Protein AF-A0A137PC01-F1 (afdb_monomer)

Radius of gyration: 13.57 Å; Cα contacts (8 Å, |Δi|>4): 40; chains: 1; bounding box: 44×25×30 Å

Mean predicted aligned error: 7.29 Å

Structure (mmCIF, N/CA/C/O backbone):
data_AF-A0A137PC01-F1
#
_entry.id   AF-A0A137PC01-F1
#
loop_
_atom_site.group_PDB
_atom_site.id
_atom_site.type_symbol
_atom_site.label_atom_id
_atom_site.label_alt_id
_atom_site.label_comp_id
_atom_site.label_asym_id
_atom_site.label_entity_id
_atom_site.label_seq_id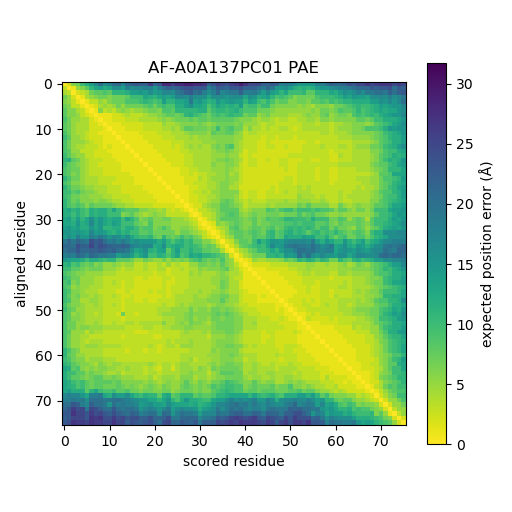
_atom_site.pdbx_PDB_ins_code
_atom_site.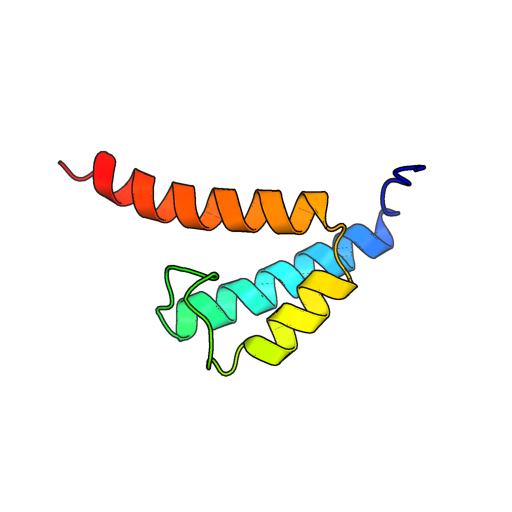Cartn_x
_atom_site.Cartn_y
_atom_site.Cartn_z
_atom_site.occupancy
_atom_site.B_iso_or_equiv
_atom_site.auth_seq_id
_atom_site.auth_comp_id
_atom_site.auth_asym_id
_atom_site.auth_atom_id
_atom_site.pdbx_PDB_model_num
ATOM 1 N N . MET A 1 1 ? 21.412 11.777 -3.267 1.00 42.34 1 MET A N 1
ATOM 2 C CA . MET A 1 1 ? 20.700 10.480 -3.288 1.00 42.34 1 MET A CA 1
ATOM 3 C C . MET A 1 1 ? 19.956 10.389 -4.610 1.00 42.34 1 MET A C 1
ATOM 5 O O . MET A 1 1 ? 19.121 11.242 -4.876 1.00 42.34 1 MET A O 1
ATOM 9 N N . THR A 1 2 ? 20.323 9.458 -5.486 1.00 60.56 2 THR A N 1
ATOM 10 C CA . THR A 1 2 ? 19.723 9.323 -6.822 1.00 60.56 2 THR A CA 1
ATOM 11 C C . THR A 1 2 ? 18.438 8.508 -6.727 1.00 60.56 2 THR A C 1
ATOM 13 O O . THR A 1 2 ? 18.487 7.313 -6.452 1.00 60.56 2 THR A O 1
ATOM 16 N N . PHE A 1 3 ? 17.287 9.146 -6.936 1.00 66.81 3 PHE A N 1
ATOM 17 C CA . PHE A 1 3 ? 16.016 8.445 -7.106 1.00 66.81 3 PHE A CA 1
ATOM 18 C C . PHE A 1 3 ? 15.994 7.827 -8.506 1.00 66.81 3 PHE A C 1
ATOM 20 O O . PHE A 1 3 ? 15.684 8.496 -9.490 1.00 66.81 3 PHE A O 1
ATOM 27 N N . THR A 1 4 ? 16.385 6.562 -8.611 1.00 73.00 4 THR A N 1
ATOM 28 C CA . THR A 1 4 ? 16.237 5.796 -9.846 1.00 73.00 4 THR A CA 1
ATOM 29 C C . THR A 1 4 ? 14.791 5.321 -9.957 1.00 73.00 4 THR A C 1
ATOM 31 O O . THR A 1 4 ? 14.336 4.545 -9.112 1.00 73.00 4 THR A O 1
ATOM 34 N N . PRO A 1 5 ? 14.035 5.771 -10.972 1.00 75.12 5 PRO A N 1
ATOM 35 C CA . PRO A 1 5 ? 12.675 5.299 -11.161 1.00 75.12 5 PRO A CA 1
ATOM 36 C C . PRO A 1 5 ? 12.691 3.792 -11.470 1.00 75.12 5 PRO A C 1
ATOM 38 O O . PRO A 1 5 ? 13.487 3.353 -12.306 1.00 75.12 5 PRO A O 1
ATOM 41 N N . PRO A 1 6 ? 11.806 2.993 -10.845 1.00 82.12 6 PRO A N 1
ATOM 42 C CA . PRO A 1 6 ? 11.746 1.557 -11.090 1.00 82.12 6 PRO A CA 1
ATOM 43 C C . PRO A 1 6 ? 11.402 1.268 -12.555 1.00 82.12 6 PRO A C 1
ATOM 45 O O . PRO A 1 6 ? 10.553 1.936 -13.174 1.00 82.12 6 PRO A O 1
ATOM 48 N N . LYS A 1 7 ? 12.033 0.229 -13.106 1.00 87.38 7 LYS A N 1
ATOM 49 C CA . LYS A 1 7 ? 11.771 -0.294 -14.450 1.00 87.38 7 LYS A CA 1
ATOM 50 C C . LYS A 1 7 ? 10.321 -0.774 -14.554 1.00 87.38 7 LYS A C 1
ATOM 52 O O . LYS A 1 7 ? 9.667 -1.101 -13.566 1.00 87.38 7 LYS A O 1
ATOM 57 N N . ARG A 1 8 ? 9.794 -0.869 -15.782 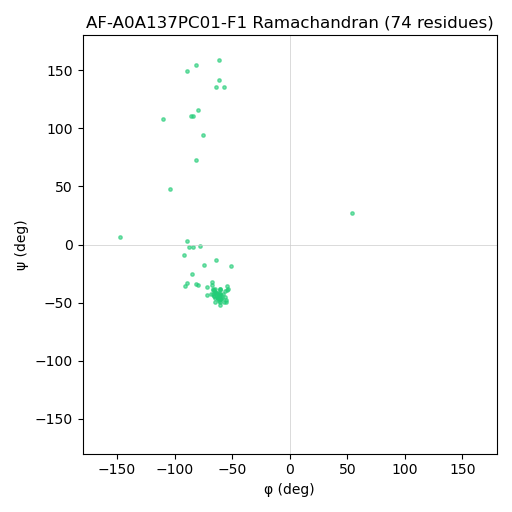1.00 86.25 8 ARG A N 1
ATOM 58 C CA . ARG A 1 8 ? 8.412 -1.343 -16.021 1.00 86.25 8 ARG A CA 1
ATOM 59 C C . ARG A 1 8 ? 8.121 -2.704 -15.377 1.00 86.25 8 ARG A C 1
ATOM 61 O O . ARG A 1 8 ? 7.012 -2.898 -14.892 1.00 86.25 8 ARG A O 1
ATOM 68 N N . SER A 1 9 ? 9.081 -3.626 -15.395 1.00 88.44 9 SER A N 1
ATOM 69 C CA . SER A 1 9 ? 8.963 -4.948 -14.769 1.00 88.44 9 SER A CA 1
ATOM 70 C C . SER A 1 9 ? 8.843 -4.846 -13.248 1.00 88.44 9 SER A C 1
ATOM 72 O O . SER A 1 9 ? 7.900 -5.384 -12.680 1.00 88.44 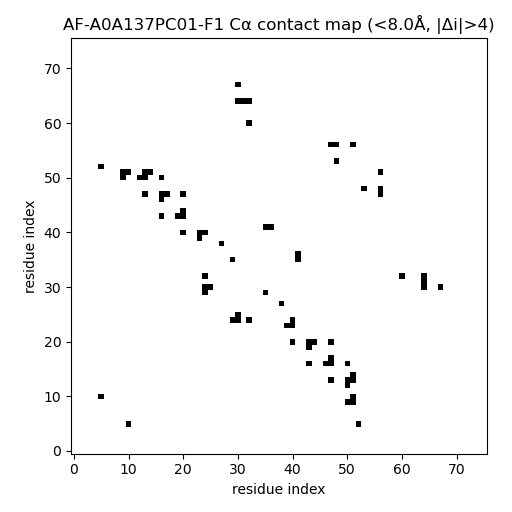9 SER A O 1
ATOM 74 N N . GLU A 1 10 ? 9.721 -4.080 -12.603 1.00 87.00 10 GLU A N 1
ATOM 75 C CA . GLU A 1 10 ? 9.714 -3.849 -11.150 1.00 87.00 10 GLU A CA 1
ATOM 76 C C . GLU A 1 10 ? 8.408 -3.194 -10.689 1.00 87.00 10 GLU A C 1
ATOM 78 O O . GLU A 1 10 ? 7.826 -3.594 -9.683 1.00 87.00 10 GLU A O 1
ATOM 83 N N . ARG A 1 11 ? 7.868 -2.257 -11.481 1.00 88.25 11 ARG A N 1
ATOM 84 C CA . ARG A 1 11 ? 6.553 -1.656 -11.214 1.00 88.25 11 ARG A CA 1
ATOM 85 C C . ARG A 1 11 ? 5.419 -2.677 -11.210 1.00 88.25 11 ARG A C 1
ATOM 87 O O . ARG A 1 11 ? 4.557 -2.600 -10.340 1.00 88.25 11 ARG A O 1
ATOM 94 N N . LYS A 1 12 ? 5.411 -3.627 -12.154 1.00 90.44 12 LYS A N 1
ATOM 95 C CA . LYS A 1 12 ? 4.388 -4.688 -12.195 1.00 90.44 12 LYS A CA 1
ATOM 96 C C . LYS A 1 12 ? 4.440 -5.551 -10.936 1.00 90.44 12 LYS A C 1
ATOM 98 O O . LYS A 1 12 ? 3.396 -5.832 -10.358 1.00 90.44 12 LYS A O 1
ATOM 103 N N . ILE A 1 13 ? 5.644 -5.923 -10.501 1.00 90.12 13 ILE A N 1
ATOM 104 C CA . ILE A 1 13 ? 5.841 -6.730 -9.291 1.00 90.12 13 ILE A CA 1
ATOM 105 C C . ILE A 1 13 ? 5.391 -5.937 -8.056 1.00 90.12 13 ILE A C 1
ATOM 107 O O . ILE A 1 13 ? 4.629 -6.445 -7.238 1.00 90.12 13 ILE A O 1
ATOM 111 N N . CYS A 1 14 ? 5.786 -4.665 -7.961 1.00 91.31 14 CYS A N 1
ATOM 112 C CA . CYS A 1 14 ? 5.355 -3.768 -6.895 1.00 91.31 14 CYS A CA 1
ATOM 113 C C . CYS A 1 14 ? 3.822 -3.674 -6.803 1.00 91.31 14 CYS A C 1
ATOM 115 O O . CYS A 1 14 ? 3.255 -3.831 -5.723 1.00 91.31 14 CYS A O 1
ATOM 117 N N . TRP A 1 15 ? 3.130 -3.474 -7.927 1.00 90.25 15 TRP A N 1
ATOM 118 C CA . TRP A 1 15 ? 1.667 -3.412 -7.938 1.00 90.25 15 TRP A CA 1
ATOM 119 C C . TRP A 1 15 ? 1.010 -4.737 -7.548 1.00 90.25 15 TRP A C 1
ATOM 121 O O . TRP A 1 15 ? 0.033 -4.706 -6.807 1.00 90.25 15 TRP A O 1
ATOM 131 N N . ALA A 1 16 ? 1.556 -5.880 -7.974 1.00 91.69 16 ALA A N 1
ATOM 132 C CA . ALA A 1 16 ? 1.050 -7.193 -7.572 1.00 91.69 16 ALA A CA 1
ATOM 133 C C . ALA A 1 16 ? 1.177 -7.419 -6.053 1.00 91.69 16 ALA A C 1
ATOM 135 O O . ALA A 1 16 ? 0.213 -7.828 -5.408 1.00 91.69 16 ALA A O 1
ATOM 136 N N . ASN A 1 17 ? 2.333 -7.084 -5.469 1.00 91.56 17 ASN A N 1
ATOM 137 C CA . ASN A 1 17 ? 2.558 -7.189 -4.023 1.00 91.56 17 ASN A CA 1
ATOM 138 C C . ASN A 1 17 ? 1.693 -6.205 -3.224 1.00 91.56 17 ASN A C 1
ATOM 140 O O . ASN A 1 17 ? 1.151 -6.573 -2.184 1.00 91.56 17 ASN A O 1
ATOM 144 N N . ARG A 1 18 ? 1.518 -4.974 -3.725 1.00 90.50 18 ARG A N 1
ATOM 145 C CA . ARG A 1 18 ? 0.605 -3.982 -3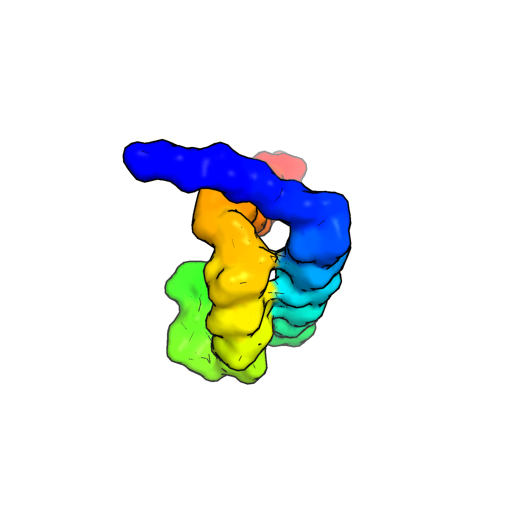.139 1.00 90.50 18 ARG A CA 1
ATOM 146 C C . ARG A 1 18 ? -0.816 -4.530 -3.057 1.00 90.50 18 ARG A C 1
ATOM 148 O O . ARG A 1 18 ? -1.443 -4.441 -2.008 1.00 90.50 18 ARG A O 1
ATOM 155 N N . ASP A 1 19 ? -1.316 -5.080 -4.161 1.00 90.75 19 ASP A N 1
ATOM 156 C CA . ASP A 1 19 ? -2.681 -5.600 -4.241 1.00 90.75 19 ASP A CA 1
ATOM 157 C C . ASP A 1 19 ? -2.876 -6.804 -3.313 1.00 90.75 19 ASP A C 1
ATOM 159 O O . ASP A 1 19 ? -3.856 -6.861 -2.577 1.00 90.75 19 ASP A O 1
ATOM 163 N N . ALA A 1 20 ? -1.897 -7.715 -3.256 1.00 90.88 20 ALA A N 1
ATOM 164 C CA . ALA A 1 20 ? -1.907 -8.841 -2.324 1.00 90.88 20 ALA A CA 1
ATOM 165 C C . ALA A 1 20 ? -1.935 -8.381 -0.856 1.00 90.88 20 ALA A C 1
ATOM 167 O O . ALA A 1 20 ? -2.744 -8.878 -0.069 1.00 90.88 20 ALA A O 1
ATOM 168 N N . TYR A 1 21 ? -1.094 -7.406 -0.493 1.00 89.50 21 TYR A N 1
ATOM 169 C CA . TYR A 1 21 ? -1.069 -6.829 0.852 1.00 89.50 21 TYR A CA 1
ATOM 170 C C . TYR A 1 21 ? -2.404 -6.159 1.201 1.00 89.50 21 TYR A C 1
ATOM 172 O O . TYR A 1 21 ? -2.993 -6.454 2.239 1.00 89.50 21 TYR A O 1
ATOM 180 N N . PHE A 1 22 ? -2.935 -5.314 0.317 1.00 87.06 22 PHE A N 1
ATOM 181 C CA . PHE A 1 22 ? -4.203 -4.618 0.540 1.00 87.06 22 PHE A CA 1
ATOM 182 C C . PHE A 1 22 ? -5.399 -5.565 0.591 1.00 87.06 22 PHE A C 1
ATOM 184 O O . PHE A 1 22 ? -6.243 -5.412 1.467 1.00 87.06 22 PHE A O 1
ATOM 191 N N . LYS A 1 23 ? -5.438 -6.595 -0.257 1.00 88.56 23 LYS A N 1
ATOM 192 C CA . LYS A 1 23 ? -6.467 -7.636 -0.206 1.00 88.56 23 LYS A CA 1
ATOM 193 C C . LYS A 1 23 ? -6.453 -8.383 1.127 1.00 88.56 23 LYS A C 1
ATOM 195 O O . LYS A 1 23 ? -7.516 -8.692 1.659 1.00 88.56 23 LYS A O 1
ATOM 200 N N . CYS A 1 24 ? -5.267 -8.638 1.676 1.00 88.62 24 CYS A N 1
ATOM 201 C CA . CYS A 1 24 ? -5.122 -9.231 3.000 1.00 88.62 24 CYS A CA 1
ATOM 202 C C . CYS A 1 24 ? -5.640 -8.286 4.101 1.00 88.62 24 CYS A C 1
ATOM 204 O O . CYS A 1 24 ? -6.422 -8.708 4.949 1.00 88.62 24 CYS A O 1
ATOM 206 N N . LEU A 1 25 ? -5.307 -6.990 4.041 1.00 84.75 25 LEU A N 1
ATOM 207 C CA . LEU A 1 25 ? -5.847 -5.988 4.971 1.00 84.75 25 LEU A CA 1
ATOM 208 C C . LEU A 1 25 ? -7.379 -5.896 4.909 1.00 84.75 25 LEU A C 1
ATOM 210 O O . LEU A 1 25 ? -8.035 -5.820 5.947 1.00 84.75 25 LEU A O 1
ATOM 214 N N . ASP A 1 26 ? -7.954 -5.910 3.704 1.00 84.31 26 ASP A N 1
ATOM 215 C CA . ASP A 1 26 ? -9.405 -5.891 3.497 1.00 84.31 26 ASP A CA 1
ATOM 216 C C . ASP A 1 26 ? -10.079 -7.161 4.040 1.00 84.31 26 ASP A C 1
ATOM 218 O O . ASP A 1 26 ? -11.113 -7.062 4.705 1.00 84.31 26 ASP A O 1
ATOM 222 N N . ALA A 1 27 ? -9.471 -8.338 3.845 1.00 85.75 27 ALA A N 1
ATOM 223 C CA . ALA A 1 27 ? -9.951 -9.598 4.419 1.00 85.75 27 ALA A CA 1
ATOM 224 C C . ALA A 1 27 ? -9.944 -9.570 5.957 1.00 85.75 27 ALA A C 1
ATOM 226 O O . ALA A 1 27 ? -10.920 -9.972 6.591 1.00 85.75 27 ALA A O 1
ATOM 227 N N . SER A 1 28 ? -8.892 -9.005 6.550 1.00 80.81 28 SER A N 1
ATOM 228 C CA . SER A 1 28 ? -8.752 -8.838 8.001 1.00 80.81 28 SER A CA 1
ATOM 229 C C . SER A 1 28 ? -9.577 -7.671 8.567 1.00 80.81 28 SER A C 1
ATOM 231 O O . SER A 1 28 ? -9.556 -7.428 9.773 1.00 80.81 28 SER A O 1
ATOM 233 N N . LYS A 1 29 ? -10.310 -6.923 7.721 1.00 76.00 29 LYS A N 1
ATOM 234 C CA . LYS A 1 29 ? -11.024 -5.676 8.068 1.00 76.00 29 LYS A CA 1
ATOM 235 C C . LYS A 1 29 ? -10.127 -4.620 8.730 1.00 76.00 29 LYS A C 1
ATOM 237 O O . LYS A 1 29 ? -10.608 -3.760 9.475 1.00 76.00 29 LYS A O 1
ATOM 242 N N . ILE A 1 30 ? -8.829 -4.651 8.435 1.00 74.62 30 ILE A N 1
ATOM 243 C CA . ILE A 1 30 ? -7.856 -3.711 8.980 1.00 74.62 30 ILE A CA 1
ATOM 244 C C . ILE A 1 30 ? -7.852 -2.464 8.103 1.00 74.62 30 ILE A C 1
ATOM 246 O O . ILE A 1 30 ? -7.449 -2.455 6.938 1.00 74.62 30 ILE A O 1
ATOM 250 N N . LYS A 1 31 ? -8.367 -1.387 8.693 1.00 69.88 31 LYS A N 1
ATOM 251 C CA . LYS A 1 31 ? -8.492 -0.082 8.045 1.00 69.88 31 LYS A CA 1
ATOM 252 C C . LYS A 1 31 ? -7.185 0.707 8.089 1.00 69.88 31 LYS A C 1
ATOM 254 O O . LYS A 1 31 ?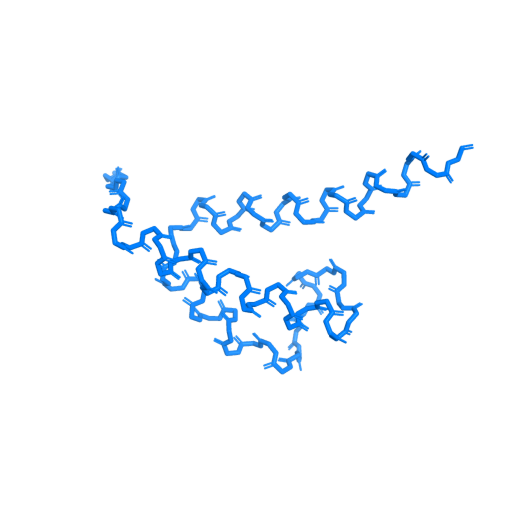 -6.872 1.426 7.151 1.00 69.88 31 LYS A O 1
ATOM 259 N N . ASP A 1 32 ? -6.411 0.564 9.156 1.00 68.19 32 ASP A N 1
ATOM 260 C CA . ASP A 1 32 ? -5.187 1.335 9.341 1.00 68.19 32 ASP A CA 1
ATOM 261 C C . ASP A 1 32 ? -3.953 0.428 9.200 1.00 68.19 32 ASP A C 1
ATOM 263 O O . ASP A 1 32 ? -3.686 -0.358 10.112 1.00 68.19 32 ASP A O 1
ATOM 267 N N . PRO A 1 33 ? -3.179 0.536 8.100 1.00 69.62 33 PRO A N 1
ATOM 268 C CA . PRO A 1 33 ? -1.944 -0.232 7.920 1.00 69.62 33 PRO A CA 1
ATOM 269 C C . PRO A 1 33 ? -0.854 0.107 8.959 1.00 69.62 33 PRO A C 1
ATOM 271 O O . PRO A 1 33 ? 0.131 -0.630 9.079 1.00 69.62 33 PRO A O 1
ATOM 274 N N . SER A 1 34 ? -1.017 1.202 9.714 1.00 65.69 34 SER A N 1
ATOM 275 C CA . SER A 1 34 ? -0.136 1.618 10.815 1.00 65.69 34 SER A CA 1
ATOM 276 C C . SER A 1 34 ? -0.497 0.952 12.143 1.00 65.69 34 SER A C 1
ATOM 278 O O . SER A 1 34 ? 0.375 0.786 12.989 1.00 65.69 34 SER A O 1
ATOM 280 N N . LYS A 1 35 ? -1.760 0.540 12.328 1.00 63.50 35 LYS A N 1
ATOM 281 C CA . LYS A 1 35 ? -2.211 -0.243 13.499 1.00 63.50 35 LYS A CA 1
ATOM 282 C C . LYS A 1 35 ? -2.094 -1.753 13.290 1.00 63.50 35 LYS A C 1
ATOM 284 O O . LYS A 1 35 ? -2.486 -2.537 14.150 1.00 63.50 35 LYS A O 1
ATOM 289 N N . ASP A 1 36 ? -1.563 -2.149 12.142 1.00 60.75 36 ASP A N 1
ATOM 290 C CA . ASP A 1 36 ? -1.306 -3.527 11.765 1.00 60.75 36 ASP A CA 1
ATOM 291 C C . ASP A 1 36 ? 0.015 -4.002 12.396 1.00 60.75 36 ASP A C 1
ATOM 293 O O . ASP A 1 36 ? 1.064 -4.061 11.748 1.00 60.75 36 ASP A O 1
ATOM 297 N N . THR A 1 37 ? -0.011 -4.218 13.714 1.00 53.88 37 THR A N 1
ATOM 298 C CA . THR A 1 37 ? 1.160 -4.642 14.506 1.00 53.88 37 THR A CA 1
ATOM 299 C C . THR A 1 37 ? 1.258 -6.168 14.634 1.00 53.88 37 THR A C 1
ATOM 301 O O . THR A 1 37 ? 2.266 -6.675 15.116 1.00 53.88 37 THR A O 1
ATOM 304 N N . THR A 1 38 ? 0.229 -6.908 14.198 1.00 56.25 38 THR A N 1
ATOM 305 C CA . THR A 1 38 ? 0.082 -8.346 14.491 1.00 56.25 38 THR A CA 1
ATOM 306 C C . THR A 1 38 ? -0.602 -9.161 13.389 1.00 56.25 38 THR A C 1
ATOM 308 O O . THR A 1 38 ? -0.915 -10.325 13.633 1.00 56.25 38 THR A O 1
ATOM 311 N N . SER A 1 39 ? -0.904 -8.599 12.207 1.00 61.62 39 SER A N 1
ATOM 312 C CA . SER A 1 39 ? -1.728 -9.341 11.243 1.00 61.62 39 SER A CA 1
ATOM 313 C C . SER A 1 39 ? -0.939 -10.363 10.429 1.00 61.62 39 SER A C 1
ATOM 315 O O . SER A 1 39 ? 0.256 -10.222 10.155 1.00 61.62 39 SER A O 1
ATOM 317 N N . GLU A 1 40 ? -1.670 -11.375 9.965 1.00 72.69 40 GLU A N 1
ATOM 318 C CA . GLU A 1 40 ? -1.240 -12.382 8.991 1.00 72.69 40 GLU A CA 1
ATOM 319 C C . GLU A 1 40 ? -0.624 -11.766 7.717 1.00 72.69 40 GLU A C 1
ATOM 321 O O . GLU A 1 40 ? 0.139 -12.417 7.002 1.00 72.69 40 GLU A O 1
ATOM 326 N N . CYS A 1 41 ? -0.889 -10.481 7.462 1.00 83.94 41 CYS A N 1
ATOM 327 C CA . CYS A 1 41 ? -0.392 -9.725 6.323 1.00 83.94 41 CYS A CA 1
ATOM 328 C C . CYS A 1 41 ? 1.017 -9.141 6.530 1.00 83.94 41 CYS A C 1
ATOM 330 O O . CYS A 1 41 ? 1.551 -8.542 5.595 1.00 83.94 41 CYS A O 1
ATOM 332 N N . ALA A 1 42 ? 1.651 -9.315 7.699 1.00 83.44 42 ALA A N 1
ATOM 333 C CA . ALA A 1 42 ? 2.983 -8.773 7.996 1.00 83.44 42 ALA A CA 1
ATOM 334 C C . ALA A 1 42 ? 4.056 -9.227 6.988 1.00 83.44 42 ALA A C 1
ATOM 336 O O . ALA A 1 42 ? 4.849 -8.416 6.515 1.00 83.44 42 ALA A O 1
ATOM 337 N N . LYS A 1 43 ? 4.019 -10.495 6.556 1.00 86.56 43 LYS A N 1
ATOM 338 C CA . LYS A 1 43 ? 4.938 -11.002 5.519 1.00 86.56 43 LYS A CA 1
ATOM 339 C C . LYS A 1 43 ? 4.741 -10.287 4.179 1.00 86.56 43 LYS A C 1
ATOM 341 O O . LYS A 1 43 ? 5.704 -9.926 3.510 1.00 86.56 43 LYS A O 1
ATOM 346 N N . LEU A 1 44 ? 3.483 -10.056 3.791 1.00 88.31 44 LEU A N 1
ATOM 347 C CA . LEU A 1 44 ? 3.150 -9.327 2.564 1.00 88.31 44 LEU A CA 1
ATOM 348 C C . LEU A 1 44 ? 3.547 -7.851 2.672 1.00 88.31 44 LEU A C 1
ATOM 350 O O . LEU A 1 44 ? 3.997 -7.283 1.681 1.00 88.31 44 LEU A O 1
ATOM 354 N N . LYS A 1 45 ? 3.439 -7.256 3.867 1.00 87.62 45 LYS A N 1
ATOM 355 C CA . LYS A 1 45 ? 3.901 -5.896 4.169 1.00 87.62 45 LYS A CA 1
ATOM 356 C C . LYS A 1 45 ? 5.401 -5.760 3.939 1.00 87.62 45 LYS A C 1
ATOM 358 O O . LYS A 1 45 ? 5.806 -4.849 3.226 1.00 87.62 45 LYS A O 1
ATOM 363 N N . GLU A 1 46 ? 6.212 -6.672 4.470 1.00 88.00 46 GLU A N 1
ATOM 364 C CA . GLU A 1 46 ? 7.668 -6.644 4.275 1.00 88.00 46 GLU A CA 1
ATOM 365 C C . GLU A 1 46 ? 8.050 -6.789 2.799 1.00 88.00 46 GLU A C 1
ATOM 367 O O . GLU A 1 46 ? 8.828 -5.990 2.277 1.00 88.00 46 GLU A O 1
ATOM 372 N N . ILE A 1 47 ? 7.445 -7.748 2.088 1.00 88.94 47 ILE A N 1
ATOM 373 C CA . ILE A 1 47 ? 7.692 -7.950 0.652 1.00 88.94 47 ILE A CA 1
ATOM 374 C C . ILE A 1 47 ? 7.292 -6.703 -0.141 1.00 88.94 47 ILE A C 1
ATOM 376 O O . ILE A 1 47 ? 8.032 -6.251 -1.016 1.00 88.94 47 ILE A O 1
ATOM 380 N N . TYR A 1 48 ? 6.137 -6.121 0.172 1.00 89.00 48 TYR A N 1
ATOM 381 C CA . TYR A 1 48 ? 5.652 -4.894 -0.443 1.00 89.00 48 TYR A CA 1
ATOM 382 C C . TYR A 1 48 ? 6.610 -3.720 -0.199 1.00 89.00 48 TYR A C 1
ATOM 384 O O . TYR A 1 48 ? 6.984 -3.041 -1.154 1.00 89.00 48 TYR A O 1
ATOM 392 N N . GLN A 1 49 ? 7.071 -3.522 1.039 1.00 88.25 49 GLN A N 1
ATOM 393 C CA . GLN A 1 49 ? 8.006 -2.453 1.400 1.00 88.25 49 GLN A CA 1
ATOM 394 C C . GLN A 1 49 ? 9.403 -2.641 0.797 1.00 88.25 49 GLN A C 1
ATOM 396 O O . GLN A 1 49 ? 10.058 -1.655 0.472 1.00 88.25 49 GLN A O 1
ATOM 401 N N . S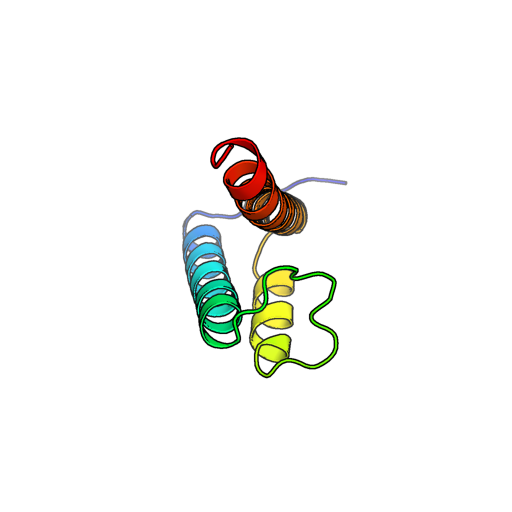ER A 1 50 ? 9.851 -3.887 0.629 1.00 87.12 50 SER A N 1
ATOM 402 C CA . SER A 1 50 ? 11.151 -4.216 0.038 1.00 87.12 50 SER A CA 1
ATOM 403 C C . SER A 1 50 ? 11.141 -4.142 -1.494 1.00 87.12 50 SER A C 1
ATOM 405 O O . SER A 1 50 ? 12.130 -3.739 -2.102 1.00 87.12 50 SER A O 1
ATOM 407 N N . THR A 1 51 ? 10.021 -4.499 -2.132 1.00 88.00 51 THR A N 1
ATOM 408 C CA . THR A 1 51 ? 9.918 -4.567 -3.600 1.00 88.00 51 THR A CA 1
ATOM 409 C C . THR A 1 51 ? 9.492 -3.242 -4.229 1.00 88.00 51 THR A C 1
ATOM 411 O O . THR A 1 51 ? 9.863 -2.935 -5.363 1.00 88.00 51 THR A O 1
ATOM 414 N N . CYS A 1 52 ? 8.663 -2.461 -3.535 1.00 89.44 52 CYS A N 1
ATOM 415 C CA . CYS A 1 52 ? 8.210 -1.168 -4.026 1.00 89.44 52 CYS A CA 1
ATOM 416 C C . CYS A 1 52 ? 9.160 -0.040 -3.609 1.00 89.44 52 CYS A C 1
ATOM 418 O O . CYS A 1 52 ? 9.710 -0.066 -2.510 1.00 89.44 52 CYS A O 1
ATOM 420 N N . PRO A 1 53 ? 9.279 1.027 -4.421 1.00 89.44 53 PRO A N 1
ATOM 421 C CA . PRO A 1 53 ? 9.938 2.248 -3.979 1.00 89.44 53 PRO A CA 1
ATOM 422 C C . PRO A 1 53 ? 9.270 2.805 -2.720 1.00 89.44 53 PRO A C 1
ATOM 424 O O . PRO A 1 53 ? 8.046 2.934 -2.671 1.00 89.44 53 PRO A O 1
ATOM 427 N N . SER A 1 54 ? 10.065 3.221 -1.738 1.00 85.31 54 SER A N 1
ATOM 428 C CA . SER A 1 54 ? 9.578 3.768 -0.463 1.00 85.31 54 SER A CA 1
ATOM 429 C C . SER A 1 54 ? 8.608 4.945 -0.634 1.00 85.31 54 SER A C 1
ATOM 431 O O . SER A 1 54 ? 7.580 4.996 0.036 1.00 85.31 54 SER A O 1
ATOM 433 N N . VAL A 1 55 ? 8.868 5.836 -1.598 1.00 87.06 55 VAL A N 1
ATOM 434 C CA . VAL A 1 55 ? 7.977 6.963 -1.943 1.00 87.06 55 VAL A CA 1
ATOM 435 C C . VAL A 1 55 ? 6.595 6.475 -2.392 1.00 87.06 55 VAL A C 1
ATOM 437 O O . VAL A 1 55 ? 5.575 7.064 -2.043 1.00 87.06 55 VAL A O 1
ATOM 440 N N . TRP A 1 56 ? 6.548 5.381 -3.155 1.00 88.69 56 TRP A N 1
ATOM 441 C CA . TRP A 1 56 ? 5.290 4.793 -3.618 1.00 88.69 56 TRP A CA 1
ATOM 442 C C . TRP A 1 56 ? 4.549 4.118 -2.474 1.00 88.69 56 TRP A C 1
ATOM 444 O O . TRP A 1 56 ? 3.345 4.303 -2.339 1.00 88.69 56 TRP A O 1
ATOM 454 N N . VAL A 1 57 ? 5.276 3.374 -1.640 1.00 89.00 57 VAL A N 1
ATOM 455 C CA . VAL A 1 57 ? 4.721 2.714 -0.455 1.00 89.00 57 VAL A CA 1
ATOM 456 C C . VAL A 1 57 ? 4.024 3.724 0.446 1.00 89.00 57 VAL A C 1
ATOM 458 O O . VAL A 1 57 ? 2.876 3.510 0.832 1.00 89.00 57 VAL A O 1
ATOM 461 N N . GLN A 1 58 ? 4.708 4.828 0.750 1.00 87.25 58 GLN A N 1
ATOM 462 C CA . GLN A 1 58 ? 4.172 5.896 1.582 1.00 87.25 58 GLN A CA 1
ATOM 463 C C . GLN A 1 58 ? 2.919 6.505 0.952 1.00 87.25 58 GLN A C 1
ATOM 465 O O . GLN A 1 58 ? 1.862 6.486 1.574 1.00 87.25 58 GLN A O 1
ATOM 470 N N . HIS A 1 59 ? 2.997 6.910 -0.319 1.00 86.62 59 HIS A N 1
ATOM 471 C CA . HIS A 1 59 ? 1.854 7.473 -1.035 1.00 86.62 59 HIS A CA 1
ATOM 472 C C . HIS A 1 59 ? 0.636 6.535 -1.049 1.00 86.62 59 HIS A C 1
ATOM 474 O O . HIS A 1 59 ? -0.481 6.964 -0.780 1.00 86.62 59 HIS A O 1
ATOM 480 N N . PHE A 1 60 ? 0.824 5.243 -1.324 1.00 88.31 60 PHE A N 1
ATOM 481 C CA . PHE A 1 60 ? -0.276 4.278 -1.342 1.00 88.31 60 PHE A CA 1
ATOM 482 C C . PHE A 1 60 ? -0.894 4.054 0.042 1.00 88.31 60 PHE A C 1
ATOM 484 O O . PHE A 1 60 ? -2.113 3.909 0.145 1.00 88.31 60 PHE A O 1
ATOM 491 N N . ASN A 1 61 ? -0.081 4.030 1.099 1.00 87.00 61 ASN A N 1
ATOM 492 C CA . ASN A 1 61 ? -0.580 3.918 2.467 1.00 87.00 61 ASN A CA 1
ATOM 493 C C . ASN A 1 61 ? -1.381 5.169 2.860 1.00 87.00 61 ASN A C 1
ATOM 495 O O . ASN A 1 61 ? -2.484 5.038 3.392 1.00 87.00 61 ASN A 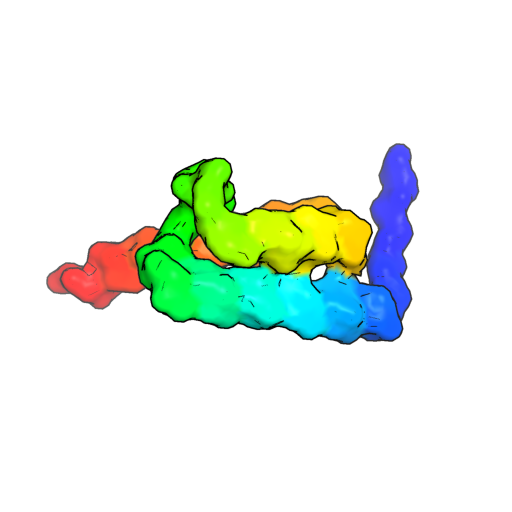O 1
ATOM 499 N N . ASP A 1 62 ? -0.870 6.356 2.529 1.00 85.69 62 ASP A N 1
ATOM 500 C CA . ASP A 1 62 ? -1.534 7.636 2.785 1.00 85.69 62 ASP A CA 1
ATOM 501 C C . ASP A 1 62 ? -2.872 7.721 2.049 1.00 85.69 62 ASP A C 1
ATOM 503 O O . ASP A 1 62 ? -3.884 8.088 2.647 1.00 85.69 62 ASP A O 1
ATOM 507 N N . VAL A 1 63 ? -2.910 7.314 0.774 1.00 86.88 63 VAL A N 1
ATOM 508 C CA . VAL A 1 63 ? -4.153 7.227 -0.001 1.00 86.88 63 VAL A CA 1
ATOM 509 C C . VAL A 1 63 ? -5.128 6.267 0.671 1.00 86.88 63 VAL A C 1
ATOM 511 O O . VAL A 1 63 ? -6.272 6.645 0.874 1.00 86.88 63 VAL A O 1
ATOM 514 N N . ARG A 1 64 ? -4.712 5.068 1.097 1.00 83.62 64 ARG A N 1
ATOM 515 C CA . ARG A 1 64 ? -5.618 4.117 1.768 1.00 83.62 64 ARG A CA 1
ATOM 516 C C . ARG A 1 64 ? -6.231 4.705 3.044 1.00 83.62 64 ARG A C 1
ATOM 518 O O . ARG A 1 64 ? -7.442 4.608 3.237 1.00 83.62 64 ARG A O 1
ATOM 525 N N . VAL A 1 65 ? -5.424 5.341 3.895 1.00 83.88 65 VAL A N 1
ATOM 526 C CA . VAL A 1 65 ? -5.909 6.010 5.117 1.00 83.88 65 VAL A CA 1
ATOM 527 C C . VAL A 1 65 ? -6.830 7.183 4.768 1.00 83.88 65 VAL A C 1
ATOM 529 O O . VAL A 1 65 ? -7.884 7.348 5.387 1.00 83.88 65 VAL A O 1
ATOM 532 N N . SER A 1 66 ? -6.461 7.969 3.754 1.00 82.38 66 SER A N 1
ATOM 533 C CA . SER A 1 66 ? -7.249 9.096 3.259 1.00 82.38 66 SER A CA 1
ATOM 534 C C . SER A 1 66 ? -8.598 8.646 2.710 1.00 82.38 66 SER A C 1
ATOM 536 O O . SER A 1 66 ? -9.609 9.191 3.120 1.00 82.38 66 SER A O 1
ATOM 538 N N . GLU A 1 67 ? -8.656 7.607 1.877 1.00 81.38 67 GLU A N 1
ATOM 539 C CA . GLU A 1 67 ? -9.890 7.028 1.329 1.00 81.38 67 GLU A CA 1
ATOM 540 C C . GLU A 1 67 ? -10.839 6.566 2.440 1.00 81.38 67 GLU A C 1
ATOM 542 O O . GLU A 1 67 ? -12.042 6.826 2.404 1.00 81.38 67 GLU A O 1
ATOM 547 N N . ILE A 1 68 ? -10.298 5.929 3.479 1.00 77.25 68 ILE A N 1
ATOM 548 C CA . ILE A 1 68 ? -11.079 5.475 4.635 1.00 77.25 68 ILE A CA 1
ATOM 549 C C . ILE A 1 68 ? -11.627 6.665 5.425 1.00 77.25 68 ILE A C 1
ATOM 551 O O . ILE A 1 68 ? -12.794 6.658 5.827 1.00 77.25 68 ILE A O 1
ATOM 555 N N . LYS A 1 69 ? -10.807 7.700 5.628 1.00 76.12 69 LYS A N 1
ATOM 556 C CA . LYS A 1 69 ? -11.213 8.935 6.303 1.00 76.12 69 LYS A CA 1
ATOM 557 C C . LYS A 1 69 ? -12.221 9.729 5.468 1.00 76.12 69 LYS A C 1
ATOM 559 O O . LYS A 1 69 ? -13.208 10.209 6.009 1.00 76.12 69 LYS A O 1
ATOM 564 N N . ASN A 1 70 ? -12.011 9.832 4.161 1.00 71.12 70 ASN A N 1
ATOM 565 C CA . ASN A 1 70 ? -12.828 10.607 3.236 1.00 71.12 70 ASN A CA 1
ATOM 566 C C . ASN A 1 70 ? -14.198 9.954 3.003 1.00 71.12 70 ASN A C 1
ATOM 568 O O . ASN A 1 70 ? -15.207 10.655 3.008 1.00 71.12 70 ASN A O 1
ATOM 572 N N . LYS A 1 71 ? -14.277 8.612 2.950 1.00 59.94 71 LYS A N 1
ATOM 573 C CA . LYS A 1 71 ? -15.564 7.890 3.025 1.00 59.94 71 LYS A CA 1
ATOM 574 C C . LYS A 1 71 ? -16.365 8.278 4.266 1.00 59.94 71 LYS A C 1
ATOM 576 O O . LYS A 1 71 ? -17.580 8.376 4.194 1.00 59.94 71 LYS A O 1
ATOM 581 N N . SER A 1 72 ? -15.706 8.529 5.396 1.00 56.41 72 SER A N 1
ATOM 582 C CA . SER A 1 72 ? -16.382 8.969 6.621 1.00 56.41 72 SER A CA 1
ATOM 583 C C . SER A 1 72 ? -16.844 10.432 6.585 1.00 56.41 72 SER A C 1
ATOM 585 O O . SER A 1 72 ? -17.667 10.805 7.418 1.00 56.41 72 SER A O 1
ATOM 587 N N . ILE A 1 73 ? -16.311 11.256 5.678 1.00 56.03 73 ILE A N 1
ATOM 588 C CA . ILE A 1 73 ? -16.651 12.682 5.540 1.00 56.03 73 ILE A CA 1
ATOM 589 C C . ILE A 1 73 ? -17.813 12.877 4.556 1.00 56.03 73 ILE A C 1
ATOM 591 O O . ILE A 1 73 ? -18.656 13.731 4.794 1.00 56.03 73 ILE A O 1
ATOM 595 N N . TRP A 1 74 ? -17.892 12.065 3.498 1.00 49.72 74 TRP A N 1
ATOM 596 C CA . TRP A 1 74 ? -18.946 12.149 2.474 1.00 49.72 74 TRP A CA 1
ATOM 597 C C . TRP A 1 74 ? -20.228 11.350 2.787 1.00 49.72 74 TRP A C 1
ATOM 599 O O . TRP A 1 74 ? -21.171 11.394 2.004 1.00 49.72 74 TRP A O 1
ATOM 609 N N . ILE A 1 75 ? -20.284 10.615 3.908 1.00 52.84 75 ILE A N 1
ATOM 610 C CA . ILE A 1 75 ? -21.486 9.896 4.392 1.00 52.84 75 ILE A CA 1
ATOM 611 C C . ILE A 1 75 ? -22.114 10.667 5.576 1.00 52.84 75 ILE A C 1
ATOM 613 O O . ILE A 1 75 ? -22.391 10.112 6.639 1.00 52.84 75 ILE A O 1
ATOM 617 N N . LYS A 1 76 ? -22.282 11.979 5.425 1.00 45.81 76 LYS A N 1
ATOM 618 C CA . LYS A 1 76 ? -23.054 12.855 6.318 1.00 45.81 76 LYS A CA 1
ATOM 619 C C . LYS A 1 76 ? -23.846 13.828 5.465 1.00 45.81 76 LYS A C 1
ATOM 621 O O . LYS A 1 76 ? -24.978 14.137 5.884 1.00 45.81 76 LYS A O 1
#

InterPro domains:
  IPR036549 Cytochrome c oxidase subunit 6B/Cytochrome c oxida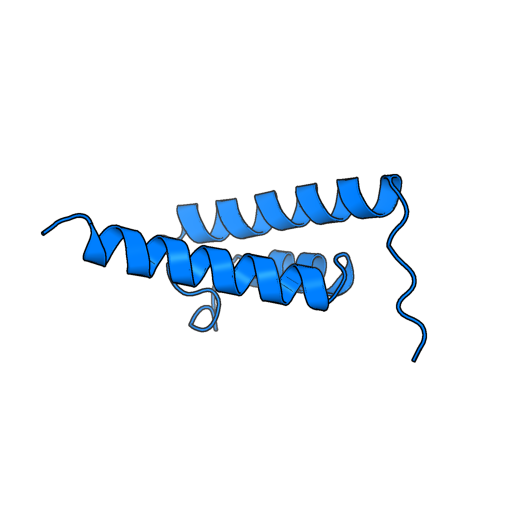se assembly factor 6-like superfamily [G3DSA:1.10.10.140] (1-73)
  IPR036549 Cytochrome c oxidase subunit 6B/Cytochrome c oxidase assembly factor 6-like superfamily [SSF47694] (6-64)
  IPR048280 Cytochrome oxidase c subunit VIb-like [PF02297] (5-73)
  IPR048281 Cytochrome c oxidase assembly factor 6, fungal [PTHR47677] (4-72)

Foldseek 3Di:
DDDDDDDPVLVVQLVVLVVVLVVQCVVVVNQQPVPPPDGPSVVSVVVNCVSDDVVVVVVVNVVSNVVVVVVVVVPD

Secondary structure (DSSP, 8-state):
---PPPPHHHHHHHHHHHHHHHHHHHHTT---TTS-SS-TTHHHHHHHHHHS-HHHHHHHHHHHHHHHHHHTTS--

Solvent-accessible surface area (backbone atoms only — not comparable to full-atom values): 4492 Å² total; per-residue (Å²): 134,84,86,74,79,73,52,76,68,49,47,54,53,25,50,52,35,44,50,54,28,50,51,42,30,58,75,70,67,51,73,49,82,84,75,58,84,79,52,93,42,52,65,38,45,52,52,26,58,72,59,26,59,65,72,55,51,50,51,54,52,52,47,51,46,45,53,59,53,47,57,66,64,76,73,115

Sequence (76 aa):
MTFTPPKRSERKICWANRDAYFKCLDASKIKDPSKDTTSECAKLKEIYQSTCPSVWVQHFNDVRVSEIKNKSIWIK

Organism: Conidiobolus coronatus (strain ATCC 28846 / CBS 209.66 / NRRL 28638) (NCBI:txid796925)

pLDDT: mean 79.25, std 12.77, range [42.34, 91.69]